Protein AF-A0A0X8Y0D4-F1 (afdb_monomer_lite)

Secondary structure (DSSP, 8-state):
--HHHHHHHHHTT-SSSSS--HHHHHHHHHHTT--TT-EEEEES-TTSHHHHHHHHHH--EEEEESS-EEEEEEEE--HHHHHHHHHHHHHHHHHHHHH-TT-TTHHHHHHHHHHHHHHIIIIIHHH---EEEEEEE---

Foldseek 3Di:
DDPVVVCCVPQVPPLASDPDDLVVLVVVCVVVVAAAAAEDEAELCRVVNSVVSSCVPHVYHYDYHNHFWDFPDKAKDALVNVVVVLVVVLVVLVVVLVVCVPDPCSVVSVVVSVVSVCCCVVDVSPPPIDIDTDIDTDPD

Structure (mmCIF, N/CA/C/O backbone):
data_AF-A0A0X8Y0D4-F1
#
_entry.id   AF-A0A0X8Y0D4-F1
#
loop_
_atom_site.group_PDB
_atom_site.id
_atom_site.type_symbol
_atom_site.label_atom_id
_atom_site.label_alt_id
_atom_site.label_comp_id
_atom_site.label_asym_id
_atom_site.label_entity_id
_atom_site.label_seq_id
_atom_site.pdbx_PDB_ins_code
_atom_site.Cartn_x
_atom_site.Cartn_y
_atom_site.Cartn_z
_atom_site.occupancy
_atom_site.B_iso_or_equiv
_atom_site.auth_seq_id
_atom_site.auth_comp_id
_atom_site.auth_asym_id
_atom_site.auth_atom_id
_atom_site.pdbx_PDB_model_num
ATOM 1 N N . MET A 1 1 ? -7.649 -4.632 36.931 1.00 61.94 1 MET A N 1
ATOM 2 C CA . MET A 1 1 ? -7.732 -3.590 35.903 1.00 61.94 1 MET A CA 1
ATOM 3 C C . MET A 1 1 ? -7.266 -4.227 34.625 1.00 61.94 1 MET A C 1
ATOM 5 O O . MET A 1 1 ? -6.131 -4.699 34.586 1.00 61.94 1 MET A O 1
ATOM 9 N N . ASP A 1 2 ? -8.171 -4.380 33.671 1.00 81.69 2 ASP A N 1
ATOM 10 C CA . ASP A 1 2 ? -7.812 -4.901 32.357 1.00 81.69 2 ASP A CA 1
ATOM 11 C C . ASP A 1 2 ? -7.156 -3.804 31.502 1.00 81.69 2 ASP A C 1
ATOM 13 O O . ASP A 1 2 ? -7.034 -2.642 31.907 1.00 81.69 2 ASP A O 1
ATOM 17 N N . ILE A 1 3 ? -6.660 -4.194 30.330 1.00 72.00 3 ILE A N 1
ATOM 18 C CA . ILE A 1 3 ? -5.953 -3.270 29.446 1.00 72.00 3 ILE A CA 1
ATOM 19 C C . ILE A 1 3 ? -6.884 -2.207 28.848 1.00 72.00 3 ILE A C 1
ATOM 21 O O . ILE A 1 3 ? -6.435 -1.089 28.608 1.00 72.00 3 ILE A O 1
ATOM 25 N N . ALA A 1 4 ? -8.171 -2.513 28.668 1.00 73.19 4 ALA A N 1
ATOM 26 C CA . ALA A 1 4 ? -9.155 -1.578 28.133 1.00 73.19 4 ALA A CA 1
ATOM 27 C C . ALA A 1 4 ? -9.494 -0.485 29.160 1.00 73.19 4 ALA A C 1
ATOM 29 O O . ALA A 1 4 ? -9.504 0.697 28.817 1.00 73.19 4 ALA A O 1
ATOM 30 N N . GLU A 1 5 ? -9.659 -0.843 30.436 1.00 74.62 5 GLU A N 1
ATOM 31 C CA . GLU A 1 5 ? -9.783 0.106 31.546 1.00 74.62 5 GLU A CA 1
ATOM 32 C C . GLU A 1 5 ? -8.540 0.999 31.646 1.00 74.62 5 GLU A C 1
ATOM 34 O O . GLU A 1 5 ? -8.659 2.218 31.783 1.00 74.62 5 GLU A O 1
ATOM 39 N N . LEU A 1 6 ? -7.338 0.424 31.525 1.00 77.50 6 LEU A N 1
ATOM 40 C CA . LEU A 1 6 ? -6.093 1.192 31.577 1.00 77.50 6 LEU A CA 1
ATOM 41 C C . LEU A 1 6 ? -5.974 2.181 30.406 1.00 77.50 6 LEU A C 1
ATOM 43 O O . LEU A 1 6 ? -5.577 3.330 30.617 1.00 77.50 6 LEU A O 1
ATOM 47 N N . ILE A 1 7 ? -6.327 1.772 29.184 1.00 74.81 7 ILE A N 1
ATOM 48 C CA . ILE A 1 7 ? -6.339 2.641 27.995 1.00 74.81 7 ILE A CA 1
ATOM 49 C C . ILE A 1 7 ? -7.392 3.741 28.152 1.00 74.81 7 ILE A C 1
ATOM 51 O O . ILE A 1 7 ? -7.085 4.914 27.941 1.00 74.81 7 ILE A O 1
ATOM 55 N N . SER A 1 8 ? -8.597 3.403 28.613 1.00 77.56 8 SER A N 1
ATOM 56 C CA . SER A 1 8 ? -9.656 4.384 28.860 1.00 77.56 8 SER A CA 1
ATOM 57 C C . SER A 1 8 ? -9.223 5.454 29.865 1.00 77.56 8 SER A C 1
ATOM 59 O O . SER A 1 8 ? -9.503 6.632 29.655 1.00 77.56 8 SER A O 1
ATOM 61 N N . ILE A 1 9 ? -8.529 5.073 30.942 1.00 79.81 9 ILE A N 1
ATOM 62 C CA . ILE A 1 9 ? -8.054 6.011 31.970 1.00 79.81 9 ILE A CA 1
ATOM 63 C C . ILE A 1 9 ? -6.868 6.841 31.463 1.00 79.81 9 ILE A C 1
ATOM 65 O O . ILE A 1 9 ? -6.810 8.045 31.704 1.00 79.81 9 ILE A O 1
ATOM 69 N N . SER A 1 10 ? -5.906 6.208 30.786 1.00 78.94 10 SER A N 1
ATOM 70 C CA . SER A 1 10 ? -4.649 6.862 30.395 1.00 78.94 10 SER A CA 1
ATOM 71 C C . SER A 1 10 ? -4.746 7.688 29.113 1.00 78.94 10 SER A C 1
ATOM 73 O O . SER A 1 10 ? -3.983 8.639 28.949 1.00 78.94 10 SER A O 1
ATOM 75 N N . GLN A 1 11 ? -5.658 7.336 28.206 1.00 81.62 11 GLN A N 1
ATOM 76 C CA . GLN A 1 11 ? -5.707 7.882 26.847 1.00 81.62 11 GLN A CA 1
ATOM 77 C C . GLN A 1 11 ? -7.110 8.308 26.402 1.00 81.62 11 GLN A C 1
ATOM 79 O O . GLN A 1 11 ? -7.220 9.047 25.428 1.00 81.62 11 GLN A O 1
ATOM 84 N N . GLY A 1 12 ? -8.178 7.921 27.109 1.00 77.69 12 GLY A N 1
ATOM 85 C CA . GLY A 1 12 ? -9.559 8.212 26.695 1.00 77.69 12 GLY A CA 1
ATOM 86 C C . GLY A 1 12 ? -9.900 9.705 26.601 1.00 77.69 12 GLY A C 1
ATOM 87 O O . GLY A 1 12 ? -10.793 10.084 25.850 1.00 77.69 12 GLY A O 1
ATOM 88 N N . THR A 1 13 ? -9.169 10.573 27.306 1.00 83.44 13 THR A N 1
ATOM 89 C CA . THR A 1 13 ? -9.332 12.037 27.225 1.00 83.44 13 THR A CA 1
ATOM 90 C C . THR A 1 13 ? -8.550 12.681 26.078 1.00 83.44 13 THR A C 1
ATOM 92 O O . THR A 1 13 ? -8.716 13.876 25.821 1.00 83.44 13 THR A O 1
ATOM 95 N N . LEU A 1 14 ? -7.695 11.927 25.382 1.00 84.06 14 LEU A N 1
ATOM 96 C CA . LEU A 1 14 ? -6.942 12.437 24.244 1.00 84.06 14 LEU A CA 1
ATOM 97 C C . LEU A 1 14 ? -7.875 12.613 23.046 1.00 84.06 14 LEU A C 1
ATOM 99 O O . LEU A 1 14 ? -8.601 11.698 22.658 1.00 84.06 14 LEU A O 1
ATOM 103 N N . ALA A 1 15 ? -7.804 13.787 22.414 1.00 85.19 15 ALA A N 1
ATOM 104 C CA . ALA A 1 15 ? -8.524 14.029 21.171 1.00 85.19 15 ALA A CA 1
ATOM 105 C C . ALA A 1 15 ? -8.059 13.051 20.084 1.00 85.19 15 ALA A C 1
ATOM 107 O O . ALA A 1 15 ? -8.883 12.425 19.439 1.00 85.19 15 ALA A O 1
ATOM 108 N N . ILE A 1 16 ? -6.751 12.862 19.910 1.00 88.19 16 ILE A N 1
ATOM 109 C CA . ILE A 1 16 ? -6.196 11.850 19.007 1.00 88.19 16 ILE A CA 1
ATOM 110 C C . ILE A 1 16 ? -5.296 10.942 19.842 1.00 88.19 16 ILE A C 1
ATOM 112 O O . ILE A 1 16 ? -4.324 11.412 20.430 1.00 88.19 16 ILE A O 1
ATOM 116 N N . MET A 1 17 ? -5.615 9.647 19.899 1.00 84.19 17 MET A N 1
ATOM 117 C CA . MET A 1 17 ? -4.902 8.644 20.710 1.00 84.19 17 MET A CA 1
ATOM 118 C C . MET A 1 17 ? -3.594 8.176 20.048 1.00 84.19 17 MET A C 1
ATOM 120 O O . MET A 1 17 ? -3.253 7.002 20.056 1.00 84.19 17 MET A O 1
ATOM 124 N N . ASN A 1 18 ? -2.874 9.103 19.418 1.00 84.56 18 ASN A N 1
ATOM 125 C CA . ASN A 1 18 ? -1.616 8.875 18.718 1.00 84.56 18 ASN A CA 1
ATOM 126 C C . ASN A 1 18 ? -0.792 10.174 18.722 1.00 84.56 18 ASN A C 1
ATOM 128 O O . ASN A 1 18 ? -1.374 11.260 18.776 1.00 84.56 18 ASN A O 1
ATOM 132 N N . PRO A 1 19 ? 0.550 10.107 18.626 1.00 88.12 19 PRO A N 1
ATOM 133 C CA . PRO A 1 19 ? 1.425 11.281 18.644 1.00 88.12 19 PRO A CA 1
ATOM 134 C C . PRO A 1 19 ? 1.365 12.068 17.320 1.00 88.12 19 PRO A C 1
ATOM 136 O O . PRO A 1 19 ? 2.315 12.109 16.538 1.00 88.12 19 PRO A O 1
ATOM 139 N N . THR A 1 20 ? 0.231 12.711 17.055 1.00 90.62 20 THR A N 1
ATOM 140 C CA . THR A 1 20 ? -0.019 13.537 15.869 1.00 90.62 20 THR A CA 1
ATOM 141 C C . THR A 1 20 ? -0.844 14.774 16.232 1.00 90.62 20 THR A C 1
ATOM 143 O O . THR A 1 20 ? -1.206 14.976 17.389 1.00 90.62 20 THR A O 1
ATOM 146 N N . THR A 1 21 ? -1.111 15.636 15.253 1.00 91.94 21 THR A N 1
ATOM 147 C CA . THR A 1 21 ? -1.949 16.830 15.423 1.00 91.94 21 THR A CA 1
ATOM 148 C C . THR A 1 21 ? -3.071 16.851 14.384 1.00 91.94 21 THR A C 1
ATOM 150 O O . THR A 1 21 ? -2.923 16.231 13.322 1.00 91.94 21 THR A O 1
ATOM 153 N N . PRO A 1 22 ? -4.180 17.568 14.636 1.00 94.75 22 PRO A N 1
ATOM 154 C CA . PRO A 1 22 ? -5.259 17.713 13.660 1.00 94.75 22 PRO A CA 1
ATOM 155 C C . PRO A 1 22 ? -4.774 18.229 12.298 1.00 94.75 22 PRO A C 1
ATOM 157 O O . PRO A 1 22 ? -5.201 17.730 11.261 1.00 94.75 22 PRO A O 1
ATOM 160 N N . GLU A 1 23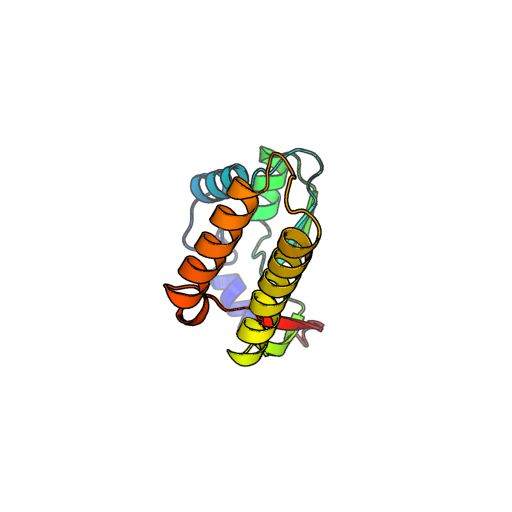 ? -3.817 19.160 12.276 1.00 95.19 23 GLU A N 1
ATOM 161 C CA . GLU A 1 23 ? -3.267 19.733 11.040 1.00 95.19 23 GLU A CA 1
ATOM 162 C C . GLU A 1 23 ? -2.537 18.679 10.205 1.00 95.19 23 GLU A C 1
ATOM 164 O O . GLU A 1 23 ? -2.652 18.670 8.980 1.00 95.19 23 GLU A O 1
ATOM 169 N N . LYS A 1 24 ? -1.811 17.759 10.856 1.00 92.69 24 LYS A N 1
ATOM 170 C CA . LYS A 1 24 ? -1.139 16.642 10.178 1.00 92.69 24 LYS A CA 1
ATOM 171 C C . LYS A 1 24 ? -2.142 15.619 9.648 1.00 92.69 24 LYS A C 1
ATOM 173 O O . LYS A 1 24 ? -1.957 15.111 8.546 1.00 92.69 24 LYS A O 1
ATOM 178 N N . VAL A 1 25 ? -3.211 15.349 10.397 1.00 95.88 25 VAL A N 1
ATOM 179 C CA . VAL A 1 25 ? -4.307 14.464 9.967 1.00 95.88 25 VAL A CA 1
ATOM 180 C C . VAL A 1 25 ? -5.024 15.038 8.742 1.00 95.88 25 VAL A C 1
ATOM 182 O O . VAL A 1 25 ? -5.269 14.319 7.774 1.00 95.88 25 VAL A O 1
ATOM 185 N N . ILE A 1 26 ? -5.302 16.341 8.734 1.00 95.50 26 ILE A N 1
ATOM 186 C CA . ILE A 1 26 ? -5.856 17.048 7.572 1.00 95.50 26 ILE A CA 1
ATOM 187 C C . ILE A 1 26 ? -4.859 16.997 6.407 1.00 95.50 26 ILE A C 1
ATOM 189 O O . ILE A 1 26 ? -5.209 16.589 5.306 1.00 95.50 26 ILE A O 1
ATOM 193 N N . ALA A 1 27 ? -3.581 17.313 6.626 1.00 91.75 27 ALA A N 1
ATOM 194 C CA . ALA A 1 27 ? -2.577 17.223 5.565 1.00 91.75 27 ALA A CA 1
ATOM 195 C C . ALA A 1 27 ? -2.517 15.819 4.925 1.00 91.75 27 ALA A C 1
ATOM 197 O O . ALA A 1 27 ? -2.427 15.717 3.700 1.00 91.75 27 ALA A O 1
ATOM 198 N N . ALA A 1 28 ? -2.648 14.754 5.725 1.00 89.88 28 ALA A N 1
ATOM 199 C CA . ALA A 1 28 ? -2.728 13.378 5.237 1.00 89.88 28 ALA A CA 1
ATOM 200 C C . ALA A 1 28 ? -3.988 13.124 4.389 1.00 89.88 28 ALA A C 1
ATOM 202 O O . ALA A 1 28 ? -3.884 12.556 3.304 1.00 89.88 28 ALA A O 1
ATOM 203 N N . GLY A 1 29 ? -5.161 13.598 4.823 1.00 91.69 29 GLY A N 1
ATOM 204 C CA . GLY A 1 29 ? -6.403 13.491 4.046 1.00 91.69 29 GLY A CA 1
ATOM 205 C C . GLY A 1 29 ? -6.333 14.224 2.700 1.00 91.69 29 GLY A C 1
ATOM 206 O O . GLY A 1 29 ? -6.761 13.692 1.674 1.00 91.69 29 GLY A O 1
ATOM 207 N N . ARG A 1 30 ? -5.701 15.406 2.668 1.00 91.69 30 ARG A N 1
ATOM 208 C CA . ARG A 1 30 ? -5.427 16.146 1.425 1.00 91.69 30 ARG A CA 1
ATOM 209 C C . ARG A 1 30 ? -4.489 15.370 0.504 1.00 91.69 30 ARG A C 1
ATOM 211 O O . ARG A 1 30 ? -4.764 15.276 -0.688 1.00 91.69 30 ARG A O 1
ATOM 218 N N . ALA A 1 31 ? -3.396 14.828 1.041 1.00 87.06 31 ALA A N 1
ATOM 219 C CA . ALA A 1 31 ? -2.443 14.032 0.271 1.00 87.06 31 ALA A CA 1
ATOM 220 C C . ALA A 1 31 ? -3.087 12.757 -0.303 1.00 87.06 31 ALA A C 1
ATOM 222 O O . ALA A 1 31 ? -2.780 12.371 -1.426 1.00 87.06 31 ALA A O 1
ATOM 223 N N . ALA A 1 32 ? -4.031 12.158 0.427 1.00 83.38 32 ALA A N 1
ATOM 224 C CA . ALA A 1 32 ? -4.826 11.016 -0.021 1.00 83.38 32 ALA A CA 1
ATOM 225 C C . ALA A 1 32 ? -5.930 11.380 -1.037 1.00 83.38 32 ALA A C 1
ATOM 227 O O . ALA A 1 32 ? -6.626 10.493 -1.530 1.00 83.38 32 ALA A O 1
ATOM 228 N N . GLY A 1 33 ? -6.115 12.667 -1.356 1.00 90.06 33 GLY A N 1
ATOM 229 C CA . GLY A 1 33 ? -7.120 13.122 -2.316 1.00 90.06 33 GLY A CA 1
ATOM 230 C C . GLY A 1 33 ? -8.563 12.911 -1.849 1.00 90.06 33 GLY A C 1
ATOM 231 O O . GLY A 1 33 ? -9.443 12.681 -2.685 1.00 90.06 33 GLY A O 1
ATOM 232 N N . LEU A 1 34 ? -8.812 12.963 -0.533 1.00 92.44 34 LEU A N 1
ATOM 233 C CA . LEU A 1 34 ? -10.160 12.838 0.019 1.00 92.44 34 LEU A CA 1
ATOM 234 C C . LEU A 1 34 ? -11.058 13.990 -0.450 1.00 92.44 34 LEU A C 1
ATOM 236 O O . LEU A 1 34 ? -10.665 15.156 -0.480 1.00 92.44 34 LEU A O 1
ATOM 240 N N . ARG A 1 35 ? -12.286 13.640 -0.816 1.00 91.94 35 ARG A N 1
ATOM 241 C CA . ARG A 1 35 ? -13.327 14.526 -1.332 1.00 91.94 35 ARG A CA 1
ATOM 242 C C . ARG A 1 35 ? -14.704 13.996 -0.961 1.00 91.94 35 ARG A C 1
ATOM 244 O O . ARG A 1 35 ? -14.866 12.838 -0.564 1.00 91.94 35 ARG A O 1
ATOM 251 N N . GLU A 1 36 ? -15.709 14.832 -1.186 1.00 90.69 36 GLU A N 1
ATOM 252 C CA . GLU A 1 36 ? -17.099 14.472 -0.948 1.00 90.69 36 GLU A CA 1
ATOM 253 C C . GLU A 1 36 ? -17.425 13.134 -1.638 1.00 90.69 36 GLU A C 1
ATOM 255 O O . GLU A 1 36 ? -17.017 12.882 -2.782 1.00 90.69 36 GLU A O 1
ATOM 260 N N . ARG A 1 37 ? -18.165 12.268 -0.932 1.00 86.56 37 ARG A N 1
ATOM 261 C CA . ARG A 1 37 ? -18.550 10.894 -1.331 1.00 86.56 37 ARG A CA 1
ATOM 262 C C . ARG A 1 37 ? -17.487 9.802 -1.186 1.00 86.56 37 ARG A C 1
ATOM 264 O O . ARG A 1 37 ? -17.828 8.643 -1.434 1.00 86.56 37 ARG A O 1
ATOM 271 N N . ASN A 1 38 ? -16.246 10.085 -0.779 1.00 87.69 38 ASN A N 1
ATOM 272 C CA . ASN A 1 38 ? -15.350 8.987 -0.397 1.00 87.69 38 ASN A CA 1
ATOM 273 C C . ASN A 1 38 ? -15.911 8.226 0.821 1.00 87.69 38 ASN A C 1
ATOM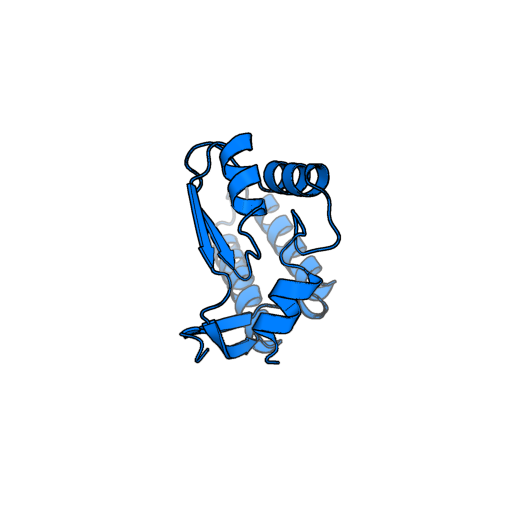 275 O O . ASN A 1 38 ? -16.574 8.801 1.691 1.00 87.69 38 ASN A O 1
ATOM 279 N N . ARG A 1 39 ? -15.654 6.912 0.857 1.00 87.50 39 ARG A N 1
ATOM 280 C CA . ARG A 1 39 ? -15.990 6.024 1.975 1.00 87.50 39 ARG A CA 1
ATOM 281 C C . ARG A 1 39 ? -14.700 5.540 2.625 1.00 87.50 39 ARG A C 1
ATOM 283 O O . ARG A 1 39 ? -13.870 4.963 1.929 1.00 87.50 39 ARG A O 1
ATOM 290 N N . VAL A 1 40 ? -14.542 5.780 3.922 1.00 85.56 40 VAL A N 1
ATOM 291 C CA . VAL A 1 40 ? -13.327 5.447 4.681 1.00 85.56 40 VAL A CA 1
ATOM 292 C C . VAL A 1 40 ? -13.653 4.419 5.763 1.00 85.56 40 VAL A C 1
ATOM 294 O O . VAL A 1 40 ? -14.673 4.525 6.440 1.00 85.56 40 VAL A O 1
ATOM 297 N N . VAL A 1 41 ? -12.791 3.419 5.922 1.00 87.06 41 VAL A N 1
ATOM 298 C CA . VAL A 1 41 ? -12.803 2.510 7.074 1.00 87.06 41 VAL A CA 1
ATOM 299 C C . VAL A 1 41 ? -11.559 2.819 7.897 1.00 87.06 41 VAL A C 1
ATOM 301 O O . VAL A 1 41 ? -10.460 2.812 7.349 1.00 87.06 41 VAL A O 1
ATOM 304 N N . GLU A 1 42 ? -11.734 3.112 9.183 1.00 84.19 42 GLU A N 1
ATOM 305 C CA . GLU A 1 42 ? -10.632 3.355 10.120 1.00 84.19 42 GLU A CA 1
ATOM 306 C C . GLU A 1 42 ? -10.580 2.216 11.141 1.00 84.19 42 GLU A C 1
ATOM 308 O O . GLU A 1 42 ? -11.513 2.033 11.920 1.00 84.19 42 GLU A O 1
ATOM 313 N N . THR A 1 43 ? -9.502 1.433 11.121 1.00 84.38 43 THR A N 1
ATOM 314 C CA . THR A 1 43 ? -9.258 0.330 12.062 1.00 84.38 43 THR A CA 1
ATOM 315 C C . THR A 1 43 ? -8.334 0.783 13.187 1.00 84.38 43 THR A C 1
ATOM 317 O O . THR A 1 43 ? -7.286 1.359 12.900 1.00 84.38 43 THR A O 1
ATOM 320 N N . GLY A 1 44 ? -8.689 0.492 14.439 1.00 81.12 44 GLY A N 1
ATOM 321 C CA . GLY A 1 44 ? -8.033 1.073 15.612 1.00 81.12 44 GLY A CA 1
ATOM 322 C C . GLY A 1 44 ? -8.315 2.572 15.709 1.00 81.12 44 GLY A C 1
ATOM 323 O O . GLY A 1 44 ? -7.384 3.365 15.825 1.00 81.12 44 GLY A O 1
ATOM 324 N N . CYS A 1 45 ? -9.582 2.969 15.555 1.00 85.19 45 CYS A N 1
ATOM 325 C CA . CYS A 1 45 ? -9.961 4.373 15.365 1.00 85.19 45 CYS A CA 1
ATOM 326 C C . CYS A 1 45 ? -9.790 5.273 16.604 1.00 85.19 45 CYS A C 1
ATOM 328 O O . CYS A 1 45 ? -10.054 6.477 16.541 1.00 85.19 45 CYS A O 1
ATOM 330 N N . GLY A 1 46 ? -9.379 4.721 17.741 1.00 84.75 46 GLY A N 1
ATOM 331 C CA . GLY A 1 46 ? -9.474 5.359 19.045 1.00 84.75 46 GLY A CA 1
ATOM 332 C C . GLY A 1 46 ? -10.896 5.863 19.303 1.00 84.75 46 GLY A C 1
ATOM 333 O O . GLY A 1 46 ? -11.919 5.257 18.979 1.00 84.75 46 GLY A O 1
ATOM 334 N N . ASN A 1 47 ? -10.950 7.115 19.740 1.00 85.06 47 ASN A N 1
ATOM 335 C CA . ASN A 1 47 ? -12.182 7.886 19.885 1.00 85.06 47 ASN A CA 1
ATOM 336 C C . ASN A 1 47 ? -12.891 8.247 18.550 1.00 85.06 47 ASN A C 1
ATOM 338 O O . ASN A 1 47 ? -13.857 9.008 18.558 1.00 85.06 47 ASN A O 1
ATOM 342 N N . GLY A 1 48 ? -12.421 7.761 17.395 1.00 88.25 48 GLY A N 1
ATOM 343 C CA . GLY A 1 48 ? -12.987 8.047 16.068 1.00 88.25 48 GLY A CA 1
ATOM 344 C C . GLY A 1 48 ? -12.686 9.455 15.544 1.00 88.25 48 GLY A C 1
ATOM 345 O O . GLY A 1 48 ? -13.314 9.931 14.595 1.00 88.25 48 GLY A O 1
ATOM 346 N N . THR A 1 49 ? -11.741 10.157 16.168 1.00 91.44 49 THR A N 1
ATOM 347 C CA . THR A 1 49 ? -11.496 11.582 15.914 1.00 91.44 49 THR A CA 1
ATOM 348 C C . THR A 1 49 ? -10.953 11.858 14.517 1.00 91.44 49 THR A C 1
ATOM 350 O O . THR A 1 49 ? -11.266 12.901 13.946 1.00 91.44 49 THR A O 1
ATOM 353 N N . ILE A 1 50 ? -10.171 10.947 13.929 1.00 93.00 50 ILE A N 1
ATOM 354 C CA . ILE A 1 50 ? -9.646 11.122 12.566 1.00 93.00 50 ILE A CA 1
ATOM 355 C C . ILE A 1 50 ? -10.787 11.051 11.549 1.00 93.00 50 ILE A C 1
ATOM 357 O O . ILE A 1 50 ? -10.931 11.969 10.740 1.00 93.00 50 ILE A O 1
ATOM 361 N N . LEU A 1 51 ? -11.649 10.031 11.628 1.00 91.81 51 LEU A N 1
ATOM 362 C CA . LEU A 1 51 ? -12.859 9.958 10.805 1.00 91.81 51 LEU A CA 1
ATOM 363 C C . LEU A 1 51 ? -13.768 11.177 10.970 1.00 91.81 51 LEU A C 1
ATOM 365 O O . LEU A 1 51 ? -14.285 11.679 9.973 1.00 91.81 51 LEU A O 1
ATOM 369 N N . ALA A 1 52 ? -13.947 11.679 12.195 1.00 92.62 52 ALA A N 1
ATOM 370 C CA . ALA A 1 52 ? -14.750 12.875 12.439 1.00 92.62 52 ALA A CA 1
ATOM 371 C C . ALA A 1 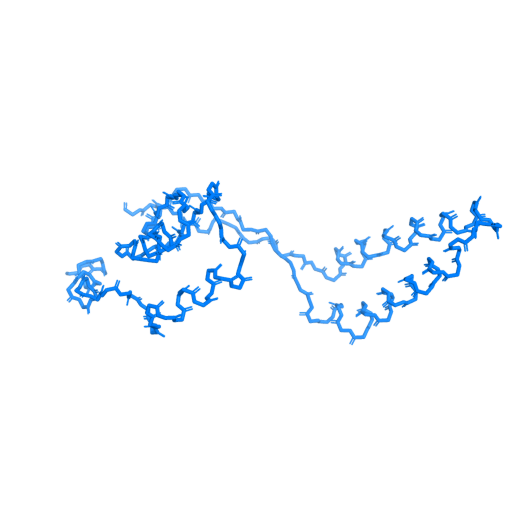52 ? -14.134 14.124 11.780 1.00 92.62 52 ALA A C 1
ATOM 373 O O . ALA A 1 52 ? -14.839 14.880 11.107 1.00 92.62 52 ALA A O 1
ATOM 374 N N . LEU A 1 53 ? -12.817 14.314 11.919 1.00 94.75 53 LEU A N 1
ATOM 375 C CA . LEU A 1 53 ? -12.080 15.415 11.291 1.00 94.75 53 LEU A CA 1
ATOM 376 C C . LEU A 1 53 ? -12.160 15.351 9.764 1.00 94.75 53 LEU A C 1
ATOM 378 O O . LEU A 1 53 ? -12.443 16.360 9.124 1.00 94.75 53 LEU A O 1
ATOM 382 N N . TRP A 1 54 ? -11.956 14.177 9.168 1.00 95.81 54 TRP A N 1
ATOM 383 C CA . TRP A 1 54 ? -12.062 14.009 7.718 1.00 95.81 54 TRP A CA 1
ATOM 384 C C . TRP A 1 54 ? -13.496 14.136 7.210 1.00 95.81 54 TRP A C 1
ATOM 386 O O . TRP A 1 54 ? -13.705 14.684 6.129 1.00 95.81 54 TRP A O 1
ATOM 396 N N . GLY A 1 55 ? -14.488 13.674 7.972 1.00 94.31 55 GLY A N 1
ATOM 397 C CA . GLY A 1 55 ? -15.902 13.876 7.659 1.00 94.31 55 GLY A CA 1
ATOM 398 C C . GLY A 1 55 ? -16.250 15.359 7.579 1.00 94.31 55 GLY A C 1
ATOM 399 O O . GLY A 1 55 ? -16.875 15.793 6.613 1.00 94.31 55 GLY A O 1
ATOM 400 N N . HIS A 1 56 ? -15.776 16.143 8.549 1.00 95.81 56 HIS A N 1
ATOM 401 C CA . HIS A 1 56 ? -15.960 17.592 8.572 1.00 95.81 56 HIS A CA 1
ATOM 402 C C . HIS A 1 56 ? -15.203 18.307 7.440 1.00 95.81 56 HIS A C 1
ATOM 404 O O . HIS A 1 56 ? -15.785 19.136 6.749 1.00 95.81 56 HIS A O 1
ATOM 410 N N . GLU A 1 57 ? -13.919 17.996 7.240 1.00 97.25 57 GLU A N 1
ATOM 411 C CA . GLU A 1 57 ? -13.054 18.715 6.292 1.00 97.25 57 GLU A CA 1
ATOM 412 C C . GLU A 1 57 ? -13.315 18.341 4.823 1.00 97.25 57 GLU A C 1
ATOM 414 O O . GLU A 1 57 ? -13.261 19.196 3.942 1.00 97.25 57 GLU A O 1
ATOM 419 N N . TYR A 1 58 ? -13.602 17.067 4.542 1.00 93.94 58 TYR A N 1
ATOM 420 C CA . TYR A 1 58 ? -13.683 16.534 3.176 1.00 93.94 58 TYR A CA 1
ATOM 421 C C . TYR A 1 58 ? -15.079 16.057 2.772 1.00 93.94 58 TYR A C 1
ATOM 423 O O . TYR A 1 58 ? -15.264 15.647 1.627 1.00 93.94 58 TYR A O 1
ATOM 431 N N . GLY A 1 59 ? -16.062 16.062 3.678 1.00 92.81 59 GLY A N 1
ATOM 432 C CA . GLY A 1 59 ? -17.406 15.551 3.390 1.00 92.81 59 GLY A CA 1
ATOM 433 C C . GLY A 1 59 ? -17.435 14.041 3.116 1.00 92.81 59 GLY A C 1
ATOM 434 O O . GLY A 1 59 ? -18.258 13.563 2.327 1.00 92.81 59 GLY A O 1
ATOM 435 N N . ILE A 1 60 ? -16.502 13.283 3.706 1.00 92.06 60 ILE A N 1
ATOM 436 C CA . ILE A 1 60 ? -16.471 11.818 3.587 1.00 92.06 60 ILE A CA 1
ATOM 437 C C . ILE A 1 60 ? -17.480 11.171 4.532 1.00 92.06 60 ILE A C 1
ATOM 439 O O . ILE A 1 60 ? -17.886 11.741 5.541 1.00 92.06 60 ILE A O 1
ATOM 443 N N . SER A 1 61 ? -17.862 9.940 4.209 1.00 87.19 61 SER A N 1
ATOM 444 C CA . SER A 1 61 ? -18.576 9.052 5.133 1.00 87.19 61 SER A CA 1
ATOM 445 C C . SER A 1 61 ? -17.648 7.913 5.540 1.00 87.19 61 SER A C 1
ATOM 447 O O . SER A 1 61 ? -16.774 7.525 4.764 1.00 87.19 61 SER A O 1
ATOM 449 N N . GLY A 1 62 ? -17.819 7.342 6.728 1.00 83.06 62 GLY A N 1
ATOM 450 C CA . GLY A 1 62 ? -16.945 6.254 7.144 1.00 83.06 62 GLY A CA 1
ATOM 451 C C . GLY A 1 62 ? -17.421 5.479 8.357 1.00 83.06 62 GLY A C 1
ATOM 452 O O . GLY A 1 62 ? -18.415 5.836 8.986 1.00 83.06 62 GLY A O 1
ATOM 453 N N . VAL A 1 63 ? -16.712 4.389 8.634 1.00 83.00 63 VAL A N 1
ATOM 454 C CA . VAL A 1 63 ? -16.946 3.500 9.775 1.00 83.00 63 VAL A CA 1
ATOM 455 C C . VAL A 1 63 ? -15.640 3.371 10.550 1.00 83.00 63 VAL A C 1
ATOM 457 O O . VAL A 1 63 ? -14.633 2.944 9.984 1.00 83.00 63 VAL A O 1
ATOM 460 N N . GLY A 1 64 ? -15.671 3.759 11.825 1.00 80.50 64 GLY A N 1
ATOM 461 C CA . GLY A 1 64 ? -14.575 3.552 12.770 1.00 80.50 64 GLY A CA 1
ATOM 462 C C . GLY A 1 64 ? -14.750 2.224 13.492 1.00 80.50 64 GLY A C 1
ATOM 463 O O . GLY A 1 64 ? -15.867 1.864 13.866 1.00 80.50 64 GLY A O 1
ATOM 464 N N . ILE A 1 65 ? -13.661 1.481 13.644 1.00 78.75 65 ILE A N 1
ATOM 465 C CA . ILE A 1 65 ? -13.626 0.168 14.281 1.00 78.75 65 ILE A CA 1
ATOM 466 C C . ILE A 1 65 ? -12.544 0.226 15.356 1.00 78.75 65 ILE A C 1
ATOM 468 O O . ILE A 1 65 ? -11.363 0.238 15.017 1.00 78.75 65 ILE A O 1
ATOM 472 N N . GLU A 1 66 ? -12.934 0.278 16.633 1.00 72.00 66 GLU A N 1
ATOM 473 C CA . GLU A 1 66 ? -11.978 0.481 17.734 1.00 72.00 66 GLU A CA 1
ATOM 474 C C . GLU A 1 66 ? -11.119 -0.759 18.005 1.00 72.00 66 GLU A C 1
ATOM 476 O O . GLU A 1 66 ? -9.909 -0.664 18.156 1.00 72.00 66 GLU A O 1
ATOM 481 N N . ALA A 1 67 ? -11.721 -1.939 17.919 1.00 65.88 67 ALA A N 1
ATOM 482 C CA . ALA A 1 67 ? -11.084 -3.196 17.551 1.00 65.88 67 ALA A CA 1
ATOM 483 C C . ALA A 1 67 ? -12.197 -4.229 17.429 1.00 65.88 67 ALA A C 1
ATOM 485 O O . ALA A 1 67 ? -13.121 -4.278 18.235 1.00 65.88 67 ALA A O 1
ATOM 486 N N . GLY A 1 68 ? -12.117 -5.063 16.408 1.00 63.97 68 GLY A N 1
ATOM 487 C CA . GLY A 1 68 ? -13.001 -6.209 16.291 1.00 63.97 68 GLY A CA 1
ATOM 488 C C . GLY A 1 68 ? -12.431 -7.244 15.358 1.00 63.97 68 GLY A C 1
ATOM 489 O O . GLY A 1 68 ? -13.209 -8.042 14.860 1.00 63.97 68 GLY A O 1
ATOM 490 N N . PHE A 1 69 ? -11.121 -7.217 15.084 1.00 67.75 69 PHE A N 1
ATOM 491 C CA . PHE A 1 69 ? -10.496 -8.253 14.288 1.00 67.75 69 PHE A CA 1
ATOM 492 C C . PHE A 1 69 ? -9.165 -8.713 14.873 1.00 67.75 69 PHE A C 1
ATOM 494 O O . PHE A 1 69 ? -8.289 -7.890 15.126 1.00 67.75 69 PHE A O 1
ATOM 501 N N . ASP A 1 70 ? -9.016 -10.023 15.032 1.00 74.88 70 ASP A N 1
ATOM 502 C CA . ASP A 1 70 ? -7.728 -10.673 15.235 1.00 74.88 70 ASP A CA 1
ATOM 503 C C . ASP A 1 70 ? -7.092 -10.953 13.866 1.00 74.88 70 ASP A C 1
ATOM 505 O O . ASP A 1 70 ? -7.779 -11.297 12.895 1.00 74.88 70 ASP A O 1
ATOM 509 N N . VAL A 1 71 ? -5.766 -10.818 13.772 1.00 76.12 71 VAL A N 1
ATOM 510 C CA . VAL A 1 71 ? -5.022 -11.245 12.579 1.00 76.12 71 VAL A CA 1
ATOM 511 C C . VAL A 1 71 ? -4.906 -12.765 12.624 1.00 76.12 71 VAL A C 1
ATOM 513 O O . VAL A 1 71 ? -4.066 -13.316 13.331 1.00 76.12 71 VAL A O 1
ATOM 516 N N . ALA A 1 72 ? -5.764 -13.449 11.874 1.00 83.56 72 ALA A N 1
ATOM 517 C CA . ALA A 1 72 ? -5.771 -14.905 11.799 1.00 83.56 72 ALA A CA 1
ATOM 518 C C . ALA A 1 72 ? -4.621 -15.456 10.948 1.00 83.56 72 ALA A C 1
ATOM 520 O O . ALA A 1 72 ? -4.141 -16.557 11.209 1.00 83.56 72 ALA A O 1
ATOM 521 N N . ALA A 1 73 ? -4.185 -14.714 9.924 1.00 81.12 73 ALA A N 1
ATOM 522 C CA . ALA A 1 73 ? -3.045 -15.097 9.099 1.00 81.12 73 ALA A CA 1
ATOM 523 C C . ALA A 1 73 ? -2.395 -13.893 8.411 1.00 81.12 73 ALA A C 1
ATOM 525 O O . ALA A 1 73 ? -3.061 -12.909 8.084 1.00 81.12 73 ALA A O 1
ATOM 526 N N . VAL A 1 74 ? -1.101 -14.037 8.126 1.00 78.69 74 VAL A N 1
ATOM 527 C CA . VAL A 1 74 ? -0.353 -13.202 7.183 1.00 78.69 74 VAL A CA 1
ATOM 528 C C . VAL A 1 74 ? 0.225 -14.135 6.128 1.00 78.69 74 VAL A C 1
ATOM 530 O O . VAL A 1 74 ? 0.884 -15.115 6.469 1.00 78.69 74 VAL A O 1
ATOM 533 N N . ILE A 1 75 ? -0.053 -13.852 4.862 1.00 89.00 75 ILE A N 1
ATOM 534 C CA . ILE A 1 75 ? 0.456 -14.602 3.714 1.00 89.00 75 ILE A CA 1
ATOM 535 C C . ILE A 1 75 ? 1.346 -13.633 2.935 1.00 89.00 75 ILE A C 1
ATOM 537 O O . ILE A 1 75 ? 0.825 -12.892 2.094 1.00 89.00 75 ILE A O 1
ATOM 541 N N . PRO A 1 76 ? 2.643 -13.550 3.276 1.00 87.19 76 PRO A N 1
ATOM 542 C CA . PRO A 1 76 ? 3.575 -12.711 2.542 1.00 87.19 76 PRO A CA 1
ATOM 543 C C . PRO A 1 76 ? 3.855 -13.324 1.171 1.00 87.19 76 PRO A C 1
ATOM 545 O O . PRO A 1 76 ? 3.878 -14.549 1.032 1.00 87.19 76 PRO A O 1
ATOM 548 N N . SER A 1 77 ? 4.072 -12.473 0.175 1.00 90.50 77 SER A N 1
ATOM 549 C CA . SER A 1 77 ? 4.748 -12.881 -1.049 1.00 90.50 77 SER A CA 1
ATOM 550 C C . SER A 1 77 ? 6.183 -13.269 -0.734 1.00 90.50 77 SER A C 1
ATOM 552 O O . SER A 1 77 ? 6.820 -12.655 0.121 1.00 90.50 77 SER A O 1
ATOM 554 N N . ASP A 1 78 ? 6.713 -14.258 -1.441 1.00 87.75 78 ASP A N 1
ATOM 555 C CA . ASP A 1 78 ? 8.150 -14.498 -1.463 1.00 87.75 78 ASP A CA 1
ATOM 556 C C . ASP A 1 78 ? 8.791 -13.998 -2.768 1.00 87.75 78 ASP A C 1
ATOM 558 O O . ASP A 1 78 ? 8.133 -13.478 -3.674 1.00 87.75 78 ASP A O 1
ATOM 562 N N . GLY A 1 79 ? 10.114 -14.144 -2.870 1.00 91.19 79 GLY A N 1
ATOM 563 C CA . GLY A 1 79 ? 10.836 -13.749 -4.077 1.00 91.19 79 GLY A CA 1
ATOM 564 C C . GLY A 1 79 ? 10.367 -14.493 -5.332 1.00 91.19 79 GLY A C 1
ATOM 565 O O . GLY A 1 79 ? 10.429 -13.929 -6.417 1.00 91.19 79 GLY A O 1
ATOM 566 N N . SER A 1 80 ? 9.861 -15.723 -5.205 1.00 96.00 80 SER A N 1
ATOM 567 C CA . SER A 1 80 ? 9.333 -16.494 -6.336 1.00 96.00 80 SER A CA 1
ATOM 568 C C . SER A 1 80 ? 7.987 -15.944 -6.810 1.00 96.00 80 SER A C 1
ATOM 570 O O . SER A 1 80 ? 7.735 -15.920 -8.016 1.00 96.00 80 SER A O 1
ATOM 572 N N . ASP A 1 81 ? 7.131 -15.489 -5.891 1.00 95.31 81 ASP A N 1
ATOM 573 C CA . ASP A 1 81 ? 5.863 -14.830 -6.222 1.00 95.31 81 ASP A CA 1
ATOM 574 C C . ASP A 1 81 ? 6.101 -13.536 -7.006 1.00 95.31 81 ASP A C 1
ATOM 576 O O . ASP A 1 81 ? 5.486 -13.326 -8.057 1.00 95.31 81 ASP A O 1
ATOM 580 N N . TRP A 1 82 ? 7.044 -12.712 -6.542 1.00 95.31 82 TRP A N 1
ATOM 581 C CA . TRP A 1 82 ? 7.477 -11.501 -7.241 1.00 95.31 82 TRP A CA 1
ATOM 582 C C . TRP A 1 82 ? 8.126 -11.811 -8.591 1.00 95.31 82 TRP A C 1
ATOM 584 O O . TRP A 1 82 ? 7.731 -11.227 -9.603 1.00 95.31 82 TRP A O 1
ATOM 594 N N . ASP A 1 83 ? 9.041 -12.788 -8.639 1.00 97.25 83 ASP A N 1
ATOM 595 C CA . ASP A 1 83 ? 9.718 -13.200 -9.874 1.00 97.25 83 ASP A CA 1
ATOM 596 C C . ASP A 1 83 ? 8.682 -13.660 -10.913 1.00 97.25 83 ASP A C 1
ATOM 598 O O . ASP A 1 83 ? 8.777 -13.325 -12.097 1.00 97.25 83 ASP A O 1
ATOM 602 N N . ARG A 1 84 ? 7.642 -14.384 -10.485 1.00 97.31 84 ARG A N 1
ATOM 603 C CA . ARG A 1 84 ? 6.541 -14.825 -11.350 1.00 97.31 84 ARG A CA 1
ATOM 604 C C . ARG A 1 84 ? 5.642 -13.672 -11.797 1.00 97.31 84 ARG A C 1
ATOM 606 O O . ARG A 1 84 ? 5.227 -13.658 -12.956 1.00 97.31 84 ARG A O 1
ATOM 613 N N . TYR A 1 85 ? 5.304 -12.748 -10.903 1.00 95.88 85 TYR A N 1
ATOM 614 C CA . TYR A 1 85 ? 4.433 -11.613 -11.208 1.00 95.88 85 TYR A CA 1
ATOM 615 C C . TYR A 1 85 ? 5.073 -10.674 -12.241 1.00 95.88 85 TYR A C 1
ATOM 617 O O . TYR A 1 85 ? 4.489 -10.435 -13.301 1.00 95.88 85 TYR A O 1
ATOM 625 N N . GLU A 1 86 ? 6.300 -10.224 -11.983 1.00 97.38 86 GLU A N 1
ATOM 626 C CA . GLU A 1 86 ? 7.020 -9.286 -12.851 1.00 97.38 86 GLU A CA 1
ATOM 627 C C . GLU A 1 86 ? 7.374 -9.915 -14.197 1.00 97.38 86 GLU A C 1
ATOM 629 O O . GLU A 1 86 ? 7.107 -9.340 -15.256 1.00 97.38 86 GLU A O 1
ATOM 634 N N . SER A 1 87 ? 7.866 -11.160 -14.193 1.00 96.94 87 SER A N 1
ATOM 635 C CA . SER A 1 87 ? 8.140 -11.867 -15.448 1.00 96.94 87 SER A CA 1
ATOM 636 C C . SER A 1 87 ? 6.883 -12.077 -16.295 1.00 96.94 87 SER A C 1
ATOM 638 O O . SER A 1 87 ? 6.974 -12.046 -17.523 1.00 96.9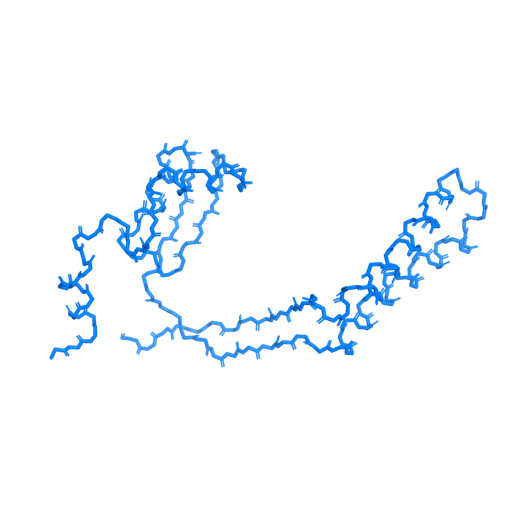4 87 SER A O 1
ATOM 640 N N . GLY A 1 88 ? 5.704 -12.217 -15.678 1.00 97.12 88 GLY A N 1
ATOM 641 C CA . GLY A 1 88 ? 4.422 -12.252 -16.382 1.00 97.12 88 GLY A CA 1
ATOM 642 C C . GLY A 1 88 ? 4.125 -10.956 -17.144 1.00 97.12 88 GLY A C 1
ATOM 643 O O . GLY A 1 88 ? 3.704 -11.006 -18.304 1.00 97.12 88 GLY A O 1
ATOM 644 N N . ILE A 1 89 ? 4.405 -9.796 -16.540 1.00 93.75 89 ILE A N 1
ATOM 645 C CA . ILE A 1 89 ? 4.280 -8.485 -17.198 1.00 93.75 89 ILE A CA 1
ATOM 646 C C . ILE A 1 89 ? 5.260 -8.397 -18.372 1.00 93.75 89 ILE A C 1
ATOM 648 O O . ILE A 1 89 ? 4.867 -8.038 -19.485 1.00 93.75 89 ILE A O 1
ATOM 652 N N . TRP A 1 90 ? 6.521 -8.783 -18.168 1.00 98.38 90 TRP A N 1
ATOM 653 C CA . TRP A 1 90 ? 7.536 -8.725 -19.223 1.00 98.38 90 TRP A CA 1
ATOM 654 C C . TRP A 1 90 ? 7.195 -9.636 -20.401 1.00 98.38 90 TRP A C 1
ATOM 656 O O . TRP A 1 90 ? 7.326 -9.226 -21.551 1.00 98.38 90 TRP A O 1
ATOM 666 N N . GLN A 1 91 ? 6.710 -10.853 -20.139 1.00 98.19 91 GLN A N 1
ATOM 667 C CA . GLN A 1 91 ? 6.266 -11.783 -21.181 1.00 98.19 91 GLN A CA 1
ATOM 668 C C . GLN A 1 91 ? 5.118 -11.201 -22.011 1.00 98.19 91 GLN A C 1
ATOM 670 O O . GLN A 1 91 ? 5.120 -11.340 -23.237 1.00 98.19 91 GLN A O 1
ATOM 675 N N . ALA A 1 92 ? 4.165 -10.514 -21.375 1.00 96.56 92 ALA A N 1
ATOM 676 C CA . ALA A 1 92 ? 3.079 -9.841 -22.080 1.00 96.56 92 ALA A CA 1
ATOM 677 C C . ALA A 1 92 ? 3.603 -8.717 -22.992 1.00 96.56 92 ALA A C 1
ATOM 679 O O . ALA A 1 92 ? 3.217 -8.649 -24.162 1.00 96.56 92 ALA A O 1
ATOM 680 N N . LEU A 1 93 ? 4.528 -7.887 -22.495 1.00 96.12 93 LEU A 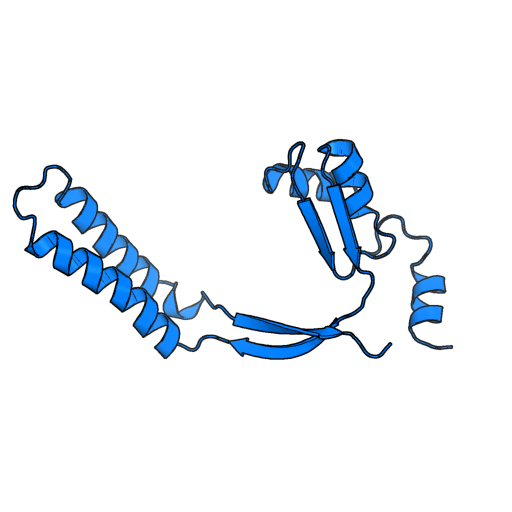N 1
ATOM 681 C CA . LEU A 1 93 ? 5.153 -6.811 -23.274 1.00 96.12 93 LEU A CA 1
ATOM 682 C C . LEU A 1 93 ? 5.984 -7.359 -24.442 1.00 96.12 93 LEU A C 1
ATOM 684 O O . LEU A 1 93 ? 5.831 -6.901 -25.571 1.00 96.12 93 LEU A O 1
ATOM 688 N N . LEU A 1 94 ? 6.811 -8.381 -24.207 1.00 98.06 94 LEU A N 1
ATOM 689 C CA . LEU A 1 94 ? 7.619 -9.039 -25.239 1.00 98.06 94 LEU A CA 1
ATOM 690 C C . LEU A 1 94 ? 6.749 -9.678 -26.328 1.00 98.06 94 LEU A C 1
ATOM 692 O O . LEU A 1 94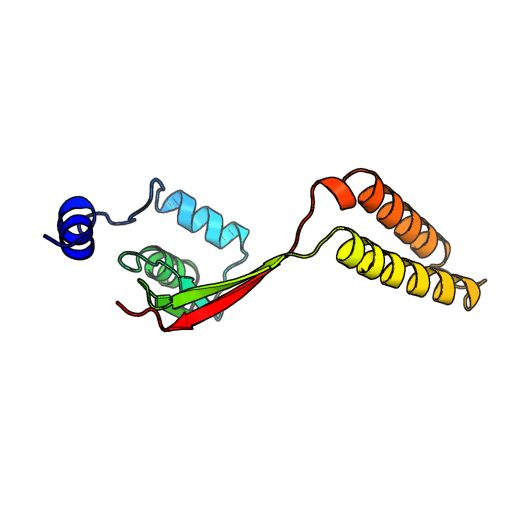 ? 7.031 -9.521 -27.517 1.00 98.06 94 LEU A O 1
ATOM 696 N N . SER A 1 95 ? 5.668 -10.359 -25.939 1.00 96.50 95 SER A N 1
ATOM 697 C CA . SER A 1 95 ? 4.698 -10.931 -26.878 1.00 96.50 95 SER A CA 1
ATOM 698 C C . SER A 1 95 ? 4.038 -9.846 -27.730 1.00 96.50 95 SER A C 1
ATOM 700 O O . SER A 1 95 ? 3.961 -9.964 -28.956 1.00 96.50 95 SER A O 1
ATOM 702 N N . TRP A 1 96 ? 3.613 -8.744 -27.106 1.00 97.50 96 TRP A N 1
ATOM 703 C CA . TRP A 1 96 ? 3.043 -7.611 -27.828 1.00 97.50 96 TRP A CA 1
ATOM 704 C C . TRP A 1 96 ? 4.058 -6.998 -28.804 1.00 97.50 96 TRP A C 1
ATOM 706 O O . TRP A 1 96 ? 3.732 -6.807 -29.974 1.00 97.50 96 TRP A O 1
ATOM 716 N N . LEU A 1 97 ? 5.301 -6.771 -28.373 1.00 97.88 97 LEU A N 1
ATOM 717 C CA . LEU A 1 97 ? 6.375 -6.216 -29.205 1.00 97.88 97 LEU A CA 1
ATOM 718 C C . LEU A 1 97 ? 6.723 -7.102 -30.408 1.00 97.88 97 LEU A C 1
ATOM 720 O O . LEU A 1 97 ? 7.043 -6.576 -31.478 1.00 97.88 97 LEU A O 1
ATOM 724 N N . GLY A 1 98 ? 6.662 -8.427 -30.244 1.00 97.62 98 GLY A N 1
ATOM 725 C CA . GLY A 1 98 ? 6.885 -9.394 -31.321 1.00 97.62 98 GLY A CA 1
ATOM 726 C C . GLY A 1 98 ? 5.771 -9.389 -32.370 1.00 97.62 98 GLY A C 1
ATOM 727 O O . GLY A 1 98 ? 6.045 -9.492 -33.563 1.00 97.62 98 GLY A O 1
ATOM 728 N N . ASN A 1 99 ? 4.522 -9.206 -31.937 1.00 98.00 99 ASN A N 1
ATOM 729 C CA . ASN A 1 99 ? 3.355 -9.187 -32.822 1.00 98.00 99 ASN A CA 1
ATOM 730 C C . ASN A 1 99 ? 3.100 -7.822 -33.487 1.00 98.00 99 ASN A C 1
ATOM 732 O O . ASN A 1 99 ? 2.304 -7.740 -34.420 1.00 98.00 99 ASN A O 1
ATOM 736 N N . ASN A 1 100 ? 3.767 -6.755 -33.034 1.00 96.44 100 ASN A N 1
ATOM 737 C CA . ASN A 1 100 ? 3.517 -5.380 -33.474 1.00 96.44 100 ASN A CA 1
ATOM 738 C C . ASN A 1 100 ? 4.807 -4.662 -33.938 1.00 96.44 100 ASN A C 1
ATOM 740 O O . ASN A 1 100 ? 5.199 -3.654 -33.348 1.00 96.44 100 ASN A O 1
ATOM 744 N N . PRO A 1 101 ? 5.489 -5.133 -35.004 1.00 96.62 101 PRO A N 1
ATOM 745 C CA . PRO A 1 101 ? 6.815 -4.633 -35.389 1.00 96.62 101 PRO A CA 1
ATOM 746 C C . PRO A 1 101 ? 6.834 -3.197 -35.935 1.00 96.62 101 PRO A C 1
ATOM 748 O O . PRO A 1 101 ? 7.867 -2.539 -35.860 1.00 96.62 101 PRO A O 1
ATOM 751 N N . CYS A 1 102 ? 5.718 -2.701 -36.474 1.00 97.69 102 CYS A N 1
ATOM 752 C CA . CYS A 1 102 ? 5.623 -1.369 -37.089 1.00 97.69 102 CYS A CA 1
ATOM 753 C C . CYS A 1 102 ? 4.693 -0.417 -36.322 1.00 97.69 102 CYS A C 1
ATOM 755 O O . CYS A 1 102 ? 4.265 0.595 -36.875 1.00 97.69 102 CYS A O 1
ATOM 757 N N . HIS A 1 103 ? 4.318 -0.757 -35.084 1.00 97.50 103 HIS A N 1
ATOM 758 C CA . HIS A 1 103 ? 3.429 0.090 -34.296 1.00 97.50 103 HIS A CA 1
ATOM 759 C C . HIS A 1 103 ? 4.120 1.423 -33.955 1.00 97.50 103 HIS A C 1
ATOM 761 O O . HIS A 1 103 ? 5.285 1.396 -33.557 1.00 97.50 103 HIS A O 1
ATOM 767 N N . PRO A 1 104 ? 3.436 2.577 -34.077 1.00 95.94 104 PRO A N 1
ATOM 768 C CA . PRO A 1 104 ? 4.050 3.888 -33.842 1.00 95.94 104 PRO A CA 1
ATOM 769 C C . PRO A 1 104 ? 4.623 4.044 -32.425 1.00 95.94 104 PRO A C 1
ATOM 771 O O . PRO A 1 104 ? 5.687 4.625 -32.263 1.00 95.94 104 PRO A O 1
ATOM 774 N N . ASP A 1 105 ? 3.973 3.455 -31.417 1.00 93.56 105 ASP A N 1
ATOM 775 C CA . ASP A 1 105 ? 4.417 3.543 -30.013 1.00 93.56 105 ASP A CA 1
ATOM 776 C C . ASP A 1 105 ? 5.412 2.445 -29.596 1.00 93.56 105 ASP A C 1
ATOM 778 O O . ASP A 1 105 ? 5.653 2.232 -28.410 1.00 93.56 105 ASP A O 1
ATOM 782 N N . ARG A 1 106 ? 5.969 1.685 -30.544 1.00 95.56 106 ARG A N 1
ATOM 783 C CA . ARG A 1 106 ? 6.790 0.507 -30.230 1.00 95.56 106 ARG A CA 1
ATOM 784 C C . ARG A 1 106 ? 8.015 0.841 -29.375 1.00 95.56 106 ARG A C 1
ATOM 786 O O . ARG A 1 106 ? 8.300 0.104 -28.434 1.00 95.56 106 ARG A O 1
ATOM 793 N N . ASP A 1 107 ? 8.700 1.938 -29.683 1.00 96.62 107 ASP A N 1
ATOM 794 C CA . ASP A 1 107 ? 9.903 2.356 -28.953 1.00 96.62 107 ASP A CA 1
ATOM 795 C C . ASP A 1 107 ? 9.572 2.733 -27.504 1.00 96.62 107 ASP A C 1
ATOM 797 O O . ASP A 1 107 ? 10.254 2.299 -26.582 1.00 96.62 107 ASP A O 1
ATOM 801 N N . PHE A 1 108 ? 8.439 3.407 -27.281 1.00 95.38 108 PHE A N 1
ATOM 802 C CA . PHE A 1 108 ? 7.951 3.702 -25.934 1.00 95.38 108 PHE A CA 1
ATOM 803 C C . PHE A 1 108 ? 7.711 2.428 -25.109 1.00 95.38 108 PHE A C 1
ATOM 805 O O . PHE A 1 108 ? 8.053 2.371 -23.929 1.00 95.38 108 PHE A O 1
ATOM 812 N N . ILE A 1 109 ? 7.142 1.384 -25.720 1.00 93.62 109 ILE A N 1
ATOM 813 C CA . ILE A 1 109 ? 6.893 0.108 -25.036 1.00 93.62 109 ILE A CA 1
ATOM 814 C C . ILE A 1 109 ? 8.203 -0.632 -24.724 1.00 93.62 109 ILE A C 1
ATOM 816 O O . ILE A 1 109 ? 8.301 -1.270 -23.675 1.00 93.62 109 ILE A O 1
ATOM 820 N N . ILE A 1 110 ? 9.217 -0.530 -25.592 1.00 98.00 110 ILE A N 1
ATOM 821 C CA . ILE A 1 110 ? 10.564 -1.061 -25.320 1.00 98.00 110 ILE A CA 1
ATOM 822 C C . ILE A 1 110 ? 11.185 -0.350 -24.118 1.00 98.00 110 ILE A C 1
ATOM 824 O O . ILE A 1 110 ? 11.646 -1.013 -23.190 1.00 98.00 110 ILE A O 1
ATOM 828 N N . ASP A 1 111 ? 11.156 0.980 -24.110 1.00 97.69 111 ASP A N 1
ATOM 829 C CA . ASP A 1 111 ? 11.713 1.776 -23.017 1.00 97.69 111 ASP A CA 1
ATOM 830 C C . ASP A 1 111 ? 10.996 1.479 -21.696 1.00 97.69 111 ASP A C 1
ATOM 832 O O . ASP A 1 111 ? 11.628 1.323 -20.649 1.00 97.69 111 ASP A O 1
ATOM 836 N N . TYR A 1 112 ? 9.671 1.327 -21.743 1.00 96.31 112 TYR A N 1
ATOM 837 C CA . TYR A 1 112 ? 8.873 0.934 -20.588 1.00 96.31 112 TYR A CA 1
ATOM 838 C C . TYR A 1 112 ? 9.269 -0.449 -20.051 1.00 96.31 112 TYR A C 1
ATOM 840 O O . TYR A 1 112 ? 9.429 -0.591 -18.840 1.00 96.31 112 TYR A O 1
ATOM 848 N N . LEU A 1 113 ? 9.466 -1.443 -20.927 1.00 98.00 113 LEU A N 1
ATOM 849 C CA . LEU A 1 113 ? 9.915 -2.785 -20.544 1.00 98.00 113 LEU A CA 1
ATOM 850 C C . LEU A 1 113 ? 11.286 -2.751 -19.856 1.00 98.00 113 LEU A C 1
ATOM 852 O O . LEU A 1 113 ? 11.426 -3.322 -18.777 1.00 98.00 113 LEU A O 1
ATOM 856 N N . HIS A 1 114 ? 12.277 -2.081 -20.450 1.00 98.38 114 HIS A N 1
ATOM 857 C CA . HIS A 1 114 ? 13.618 -2.002 -19.862 1.00 98.38 114 HIS A CA 1
ATOM 858 C C . HIS A 1 114 ? 13.598 -1.290 -18.511 1.00 98.38 114 HIS A C 1
ATOM 860 O O . HIS A 1 114 ? 14.188 -1.781 -17.555 1.00 98.38 114 HIS A O 1
ATOM 866 N N . ARG A 1 115 ? 12.835 -0.197 -18.391 1.00 97.06 115 ARG A N 1
ATOM 867 C CA . ARG A 1 115 ? 12.668 0.503 -17.114 1.00 97.06 115 ARG A CA 1
ATOM 868 C C . ARG A 1 115 ? 12.074 -0.407 -16.037 1.00 97.06 115 ARG A C 1
ATOM 870 O O . ARG A 1 115 ? 12.569 -0.396 -14.920 1.00 97.06 115 ARG A O 1
ATOM 877 N N . LEU A 1 116 ? 11.047 -1.202 -16.353 1.00 91.31 116 LEU A N 1
ATOM 878 C CA . LEU A 1 116 ? 10.473 -2.151 -15.387 1.00 91.31 116 LEU A CA 1
ATOM 879 C C . LEU A 1 116 ? 11.491 -3.209 -14.939 1.00 91.31 116 LEU A C 1
ATOM 881 O O . LEU A 1 116 ? 11.548 -3.548 -13.760 1.00 91.31 116 LEU A O 1
ATOM 885 N N . GLN A 1 117 ? 12.308 -3.719 -15.863 1.00 97.81 117 GLN A N 1
ATOM 886 C CA . GLN A 1 117 ? 13.360 -4.684 -15.538 1.00 97.81 117 GLN A CA 1
ATOM 887 C C . GLN A 1 117 ? 14.443 -4.060 -14.649 1.00 97.81 117 GLN A C 1
ATOM 889 O O . GLN A 1 117 ? 14.823 -4.661 -13.644 1.00 97.81 117 GLN A O 1
ATOM 894 N N . ASP A 1 118 ? 14.892 -2.847 -14.977 1.00 97.56 118 ASP A N 1
ATOM 895 C CA . ASP A 1 118 ? 15.876 -2.103 -14.187 1.00 97.56 118 ASP A CA 1
ATOM 896 C C . ASP A 1 118 ? 15.350 -1.783 -12.783 1.00 97.56 118 ASP A C 1
ATOM 898 O O . ASP A 1 118 ? 16.072 -1.939 -11.802 1.00 97.56 118 ASP A O 1
ATOM 902 N N . GLU A 1 119 ? 14.085 -1.377 -12.658 1.00 92.62 119 GLU A N 1
ATOM 903 C CA . GLU A 1 119 ? 13.446 -1.123 -11.363 1.00 92.62 119 GLU A CA 1
ATOM 904 C C . GLU A 1 119 ? 13.355 -2.400 -10.525 1.00 92.62 119 GLU A C 1
ATOM 906 O O . GLU A 1 119 ? 13.715 -2.393 -9.344 1.00 92.62 119 GLU A O 1
ATOM 911 N N . TYR A 1 120 ? 12.943 -3.514 -11.134 1.00 95.00 120 TYR A N 1
ATOM 912 C CA . TYR A 1 120 ? 12.816 -4.782 -10.427 1.00 95.00 120 TYR A CA 1
ATOM 913 C C . TYR A 1 120 ? 14.163 -5.313 -9.932 1.00 95.00 120 TYR A C 1
ATOM 915 O O . TYR A 1 120 ? 14.294 -5.646 -8.754 1.00 95.00 120 TYR A O 1
ATOM 923 N N . PHE A 1 121 ? 15.185 -5.353 -10.791 1.00 96.19 121 PHE A N 1
ATOM 924 C CA . PHE A 1 121 ? 16.513 -5.834 -10.397 1.00 96.19 121 PHE A CA 1
ATOM 925 C C . PHE A 1 121 ? 17.300 -4.825 -9.559 1.00 96.19 121 PHE A C 1
ATOM 927 O O . PHE A 1 121 ? 18.160 -5.231 -8.781 1.00 96.19 121 PHE A O 1
ATOM 934 N N . GLY A 1 122 ? 17.029 -3.529 -9.713 1.00 93.50 122 GLY A N 1
ATOM 935 C CA . GLY A 1 122 ? 17.730 -2.465 -9.003 1.00 93.50 122 GLY A CA 1
ATOM 936 C C . GLY A 1 122 ? 17.249 -2.261 -7.570 1.00 93.50 122 GLY A C 1
ATOM 937 O O . GLY A 1 122 ? 18.057 -1.917 -6.710 1.00 93.50 122 GLY A O 1
ATOM 938 N N . TYR A 1 123 ? 15.954 -2.449 -7.299 1.00 83.75 123 TYR A N 1
ATOM 939 C CA . TYR A 1 123 ? 15.414 -2.289 -5.944 1.00 83.75 123 TYR A CA 1
ATOM 940 C C . TYR A 1 123 ? 14.131 -3.081 -5.669 1.00 83.75 123 TYR A C 1
ATOM 942 O O . TYR A 1 123 ? 13.911 -3.479 -4.527 1.00 83.75 123 TYR A O 1
ATOM 950 N N . GLY A 1 124 ? 13.280 -3.315 -6.673 1.00 84.31 124 GLY A N 1
ATOM 951 C CA . GLY A 1 124 ? 11.966 -3.932 -6.478 1.00 84.31 124 GLY A CA 1
ATOM 952 C C . GLY A 1 124 ? 12.056 -5.304 -5.814 1.00 84.31 124 GLY A C 1
ATOM 953 O O . GLY A 1 124 ? 11.400 -5.540 -4.809 1.00 84.31 124 GLY A O 1
ATOM 954 N N . ARG A 1 125 ? 12.947 -6.171 -6.301 1.00 90.44 125 ARG A N 1
ATOM 955 C CA . ARG A 1 125 ? 13.106 -7.538 -5.793 1.00 90.44 125 ARG A CA 1
ATOM 956 C C . ARG A 1 125 ? 13.632 -7.618 -4.356 1.00 90.44 125 ARG A C 1
ATOM 958 O O . ARG A 1 125 ? 13.380 -8.607 -3.677 1.00 90.44 125 ARG A O 1
ATOM 965 N N . GLU A 1 126 ? 14.420 -6.639 -3.917 1.00 83.81 126 GLU A N 1
ATOM 966 C CA . GLU A 1 126 ? 15.051 -6.657 -2.587 1.00 83.81 126 GLU A CA 1
ATOM 967 C C . GLU A 1 126 ? 14.233 -5.896 -1.539 1.00 83.81 126 GLU A C 1
ATOM 969 O O . GLU A 1 126 ? 14.204 -6.298 -0.378 1.00 83.81 126 GLU A O 1
ATOM 974 N N . TYR A 1 127 ? 13.578 -4.801 -1.936 1.00 78.69 127 TYR A N 1
ATOM 975 C CA . TYR A 1 127 ? 13.009 -3.839 -0.992 1.00 78.69 127 TYR A CA 1
ATOM 976 C C . TYR A 1 127 ? 11.487 -3.693 -1.063 1.00 78.69 127 TYR A C 1
ATOM 978 O O . TYR A 1 127 ? 10.909 -3.119 -0.139 1.00 78.69 127 TYR A O 1
ATOM 986 N N . MET A 1 128 ? 10.831 -4.165 -2.127 1.00 77.25 128 MET A N 1
ATOM 987 C CA . MET A 1 128 ? 9.370 -4.149 -2.220 1.00 77.25 128 MET A CA 1
ATOM 988 C C . MET A 1 128 ? 8.818 -5.508 -1.811 1.00 77.25 128 MET A C 1
ATOM 990 O O . MET A 1 128 ? 9.300 -6.546 -2.251 1.00 77.25 128 MET A O 1
ATOM 994 N N . ASP A 1 129 ? 7.785 -5.485 -0.975 1.00 83.31 129 ASP A N 1
ATOM 995 C CA . ASP A 1 129 ? 7.111 -6.688 -0.505 1.00 83.31 129 ASP A CA 1
ATOM 996 C C . ASP A 1 129 ? 5.593 -6.480 -0.536 1.00 83.31 129 ASP A C 1
ATOM 998 O O . ASP A 1 129 ? 5.090 -5.354 -0.638 1.00 83.31 129 ASP A O 1
ATOM 1002 N N . TRP A 1 130 ? 4.853 -7.576 -0.476 1.00 87.81 130 TRP A N 1
ATOM 1003 C CA . TRP A 1 130 ? 3.404 -7.599 -0.486 1.00 87.81 130 TRP A CA 1
ATOM 1004 C C . TRP A 1 130 ? 2.896 -8.719 0.422 1.00 87.81 130 TRP A C 1
ATOM 1006 O O . TRP A 1 130 ? 3.511 -9.768 0.556 1.00 87.81 130 TRP A O 1
ATOM 1016 N N . ALA A 1 131 ? 1.751 -8.526 1.070 1.00 82.81 131 ALA A N 1
ATOM 1017 C CA . ALA A 1 131 ? 1.163 -9.576 1.892 1.00 82.81 131 ALA A CA 1
ATOM 1018 C C . ALA A 1 131 ? -0.359 -9.482 1.919 1.00 82.81 131 ALA A C 1
ATOM 1020 O O . ALA A 1 131 ? -0.932 -8.389 1.938 1.00 82.81 131 ALA A O 1
ATOM 1021 N N . MET A 1 132 ? -1.017 -10.638 2.002 1.00 79.94 132 MET A N 1
ATOM 1022 C CA . MET A 1 132 ? -2.422 -10.715 2.398 1.00 79.94 132 MET A CA 1
ATOM 1023 C C . MET A 1 132 ? -2.525 -10.858 3.909 1.00 79.94 132 MET A C 1
ATOM 1025 O O . MET A 1 132 ? -1.887 -11.724 4.505 1.00 79.94 132 MET A O 1
ATOM 1029 N N . TYR A 1 133 ? -3.404 -10.065 4.511 1.00 81.62 133 TYR A N 1
ATOM 1030 C CA . TYR A 1 133 ? -3.772 -10.180 5.917 1.00 81.62 133 TYR A CA 1
ATOM 1031 C C . TYR A 1 133 ? -5.189 -10.740 6.011 1.00 81.62 133 TYR A C 1
ATOM 1033 O O . TYR A 1 133 ? -6.121 -10.188 5.424 1.00 81.62 133 TYR A O 1
ATOM 1041 N N . VAL A 1 134 ? -5.356 -11.839 6.746 1.00 81.50 134 VAL A N 1
ATOM 1042 C CA . VAL A 1 134 ? -6.667 -12.427 7.031 1.00 81.50 134 VAL A CA 1
ATOM 1043 C C . VAL A 1 134 ? -7.112 -11.952 8.401 1.00 81.50 134 VAL A C 1
ATOM 1045 O O . VAL A 1 134 ? -6.463 -12.228 9.408 1.00 81.50 134 VAL A O 1
ATOM 1048 N N . LEU A 1 135 ? -8.232 -11.242 8.420 1.00 83.94 135 LEU A N 1
ATOM 1049 C CA . LEU A 1 135 ? -8.817 -10.652 9.615 1.00 83.94 135 LEU A CA 1
ATOM 1050 C C . LEU A 1 135 ? -10.084 -11.433 9.984 1.00 83.94 135 LEU A C 1
ATOM 1052 O O . LEU A 1 135 ? -10.936 -11.666 9.125 1.00 83.94 135 LEU A O 1
ATOM 1056 N N . VAL A 1 136 ? -10.217 -11.843 11.244 1.00 79.88 136 VAL A N 1
ATOM 1057 C CA . VAL A 1 136 ? -11.410 -12.536 11.779 1.00 79.88 136 VAL A CA 1
ATOM 1058 C C . VAL A 1 136 ? -11.976 -11.757 12.950 1.00 79.88 136 VAL A C 1
ATOM 1060 O O . VAL A 1 136 ? -11.177 -11.098 13.594 1.00 79.88 136 VAL A O 1
ATOM 1063 N N . PRO A 1 137 ? -13.288 -11.811 13.250 1.00 81.06 137 PRO A N 1
ATOM 1064 C CA . PRO A 1 137 ? -13.845 -11.121 14.407 1.00 81.06 137 PRO A CA 1
ATOM 1065 C C . PRO A 1 137 ? -13.015 -11.368 15.673 1.00 81.06 137 PRO A C 1
ATOM 1067 O O . PRO A 1 137 ? -12.733 -12.516 16.003 1.00 81.06 137 PRO A O 1
ATOM 1070 N N . GLY A 1 138 ? -12.593 -10.294 16.332 1.00 68.19 138 GLY A N 1
ATOM 1071 C CA . GLY A 1 138 ? -11.728 -10.339 17.502 1.00 68.19 138 GLY A CA 1
ATOM 1072 C C . GLY A 1 138 ? -12.497 -10.836 18.716 1.00 68.19 138 GLY A C 1
ATOM 1073 O O . GLY A 1 138 ? -13.617 -10.381 18.962 1.00 68.19 138 GLY A O 1
ATOM 1074 N N . PHE A 1 139 ? -11.913 -11.769 19.463 1.00 62.22 139 PHE A N 1
ATOM 1075 C CA . PHE A 1 139 ? -12.514 -12.301 20.687 1.00 62.22 139 PHE A CA 1
ATOM 1076 C C . PHE A 1 139 ? -12.155 -11.405 21.880 1.00 62.22 139 PHE A C 1
ATOM 1078 O O . PHE A 1 139 ? -11.331 -11.779 22.715 1.00 62.22 139 PHE A O 1
ATOM 1085 N N . TRP A 1 140 ? -12.753 -10.213 21.928 1.00 56.88 140 TRP A N 1
ATOM 1086 C CA . TRP A 1 140 ? -12.623 -9.261 23.037 1.00 56.88 140 TRP A CA 1
ATOM 1087 C C . TRP A 1 140 ? -13.895 -9.233 23.883 1.00 56.88 140 TRP A C 1
ATOM 1089 O O . TRP A 1 140 ? -14.998 -9.183 23.288 1.00 56.88 140 TRP A O 1
#

Organism: NCBI:txid83986

Sequence (140 aa):
MDIAELISISQGTLAIMNPTTPEKVIAAGRAAGLRERNRVVETGCGNGTILALWGHEYGISGVGIEAGFDVAAVIPSDGSDWDRYESGIWQALLSWLGNNPCHPDRDFIIDYLHRLQDEYFGYGREYMDWAMYVLVPGFW

InterPro domains:
  IPR029063 S-adenosyl-L-methionine-dependent methyltransferase superfamily [G3DSA:3.40.50.150] (1-66)
  IPR029063 S-adenosyl-L-methionine-dependent methyltransferase superfamily [G3DSA:3.40.50.150] (67-138)
  IPR029063 S-adenosyl-L-methionine-dependent methyltransferase superfamily [SSF53335] (18-132)

pLDDT: mean 87.96, std 8.96, range [56.88, 98.38]

Radius of gyration: 22.65 Å; chains: 1; bounding box: 36×36×73 Å